Protein AF-A0A940WFZ4-F1 (afdb_monomer)

Secondary structure (DSSP, 8-state):
-----HHHHHHH-SS-EEEETT--S-HHHHHHTT-EEEESSS--S----SPPP---

Mean predicted aligned error: 6.71 Å

Foldseek 3Di:
DDDDPLVVCCVPDPAQEDEDAPPPDDCVVCLQSQYQYHYPPDPPPDSDGRDPDDDD

Nearest PDB structures (foldseek):
  2y0d-assembly1_A  TM=9.568E-01  e=3.548E-03  Burkholderia cepacia
  2y0d-assembly1_D  TM=9.569E-01  e=4.112E-03  Burkholderia cepacia
  2y0e-assembly2_B  TM=9.512E-01  e=9.957E-03  Burkholderia cepacia
  3s4o-assembly2_B  TM=6.449E-01  e=2.326E+00  Leishmania major

Structure (mmCIF, N/CA/C/O backbone):
data_AF-A0A940WFZ4-F1
#
_entry.id   AF-A0A940WFZ4-F1
#
loop_
_atom_site.group_PDB
_atom_site.id
_atom_site.type_symbol
_atom_site.label_atom_id
_atom_site.label_alt_id
_atom_site.label_comp_id
_atom_site.label_asym_id
_atom_site.label_entity_id
_atom_site.label_seq_id
_atom_site.pdbx_PDB_ins_code
_atom_site.Cartn_x
_atom_site.Cartn_y
_atom_site.Cartn_z
_atom_site.occupancy
_atom_site.B_iso_or_equiv
_atom_site.auth_seq_id
_atom_site.auth_comp_id
_atom_site.auth_asym_id
_atom_site.auth_atom_id
_atom_site.pdbx_PDB_model_num
ATOM 1 N N . PHE A 1 1 ? -8.734 -5.784 -15.131 1.00 51.66 1 PHE A N 1
ATOM 2 C CA . PHE A 1 1 ? -8.804 -6.496 -13.838 1.00 51.66 1 PHE A CA 1
ATOM 3 C C . PHE A 1 1 ? -8.788 -5.478 -12.708 1.00 51.66 1 PHE A C 1
ATOM 5 O O . PHE A 1 1 ? -8.137 -4.450 -12.827 1.00 51.66 1 PHE A O 1
ATOM 12 N N . ARG A 1 2 ? -9.672 -5.695 -11.734 1.00 62.91 2 ARG A N 1
ATOM 13 C CA . ARG A 1 2 ? -10.338 -4.692 -10.888 1.00 62.91 2 ARG A CA 1
ATOM 14 C C . ARG A 1 2 ? -9.335 -3.893 -10.043 1.00 62.91 2 ARG A C 1
ATOM 16 O O . ARG A 1 2 ? -8.521 -4.501 -9.361 1.00 62.91 2 ARG A O 1
ATOM 23 N N . LYS A 1 3 ? -9.393 -2.553 -10.096 1.00 83.75 3 LYS A N 1
ATOM 24 C CA . LYS A 1 3 ? -8.646 -1.671 -9.180 1.00 83.75 3 LYS A CA 1
ATOM 25 C C . LYS A 1 3 ? -9.066 -2.029 -7.744 1.00 83.75 3 LYS A C 1
ATOM 27 O O . LYS A 1 3 ? -10.247 -1.861 -7.448 1.00 83.75 3 LYS A O 1
ATOM 32 N N . PRO A 1 4 ? -8.170 -2.550 -6.889 1.00 89.88 4 PRO A N 1
ATOM 33 C CA . PRO A 1 4 ? -8.522 -2.868 -5.513 1.00 89.88 4 PRO A CA 1
ATOM 34 C C . PRO A 1 4 ? -8.882 -1.592 -4.754 1.00 89.88 4 PRO A C 1
ATOM 36 O O . PRO A 1 4 ? -8.186 -0.580 -4.877 1.00 89.88 4 PRO A O 1
ATOM 39 N N . ASP A 1 5 ? -9.940 -1.652 -3.950 1.00 94.25 5 ASP A N 1
ATOM 40 C CA . ASP A 1 5 ? -10.207 -0.622 -2.952 1.00 94.25 5 ASP A CA 1
ATOM 41 C C . ASP A 1 5 ? -9.372 -0.919 -1.703 1.00 94.25 5 ASP A C 1
ATOM 43 O O . ASP A 1 5 ? -9.757 -1.685 -0.818 1.00 94.25 5 ASP A O 1
ATOM 47 N N . PHE A 1 6 ? -8.185 -0.321 -1.657 1.00 93.81 6 PHE A N 1
ATOM 48 C CA . PHE A 1 6 ? -7.254 -0.487 -0.545 1.00 93.81 6 PHE A CA 1
ATOM 49 C C . PHE A 1 6 ? -7.785 0.085 0.776 1.00 93.81 6 PHE A C 1
ATOM 51 O O . PHE A 1 6 ? -7.352 -0.368 1.835 1.00 93.81 6 PHE A O 1
ATOM 58 N N . GLY A 1 7 ? -8.704 1.056 0.733 1.00 95.06 7 GLY A N 1
ATOM 59 C CA . GLY A 1 7 ? -9.327 1.614 1.933 1.00 95.06 7 GLY A CA 1
ATOM 60 C C . GLY A 1 7 ? -10.257 0.594 2.577 1.00 95.06 7 GLY A C 1
ATOM 61 O O . GLY A 1 7 ? -10.084 0.257 3.749 1.00 95.06 7 GLY A O 1
ATOM 62 N N . LEU A 1 8 ? -11.161 0.027 1.774 1.00 96.44 8 LEU A N 1
ATOM 63 C CA . LEU A 1 8 ? -12.073 -1.028 2.216 1.00 96.44 8 LEU A CA 1
ATOM 64 C C . LEU A 1 8 ? -11.320 -2.284 2.671 1.00 96.44 8 LEU A C 1
ATOM 66 O O . LEU A 1 8 ? -11.632 -2.859 3.711 1.00 96.44 8 LEU A O 1
ATOM 70 N N . MET A 1 9 ? -10.295 -2.709 1.926 1.00 95.62 9 MET A N 1
ATOM 71 C CA . MET A 1 9 ? -9.465 -3.844 2.344 1.00 95.62 9 MET A CA 1
ATOM 72 C C . MET A 1 9 ? -8.861 -3.599 3.730 1.00 95.62 9 MET A C 1
ATOM 74 O O . MET A 1 9 ? -8.973 -4.447 4.610 1.00 95.62 9 MET A O 1
ATOM 78 N N . LYS A 1 10 ? -8.274 -2.417 3.951 1.00 95.00 10 LYS A N 1
ATOM 79 C CA . LYS A 1 10 ? -7.650 -2.066 5.230 1.00 95.00 10 LYS A CA 1
ATOM 80 C C . LYS A 1 10 ? -8.656 -2.029 6.381 1.00 95.00 10 LYS A C 1
ATOM 82 O O . LYS A 1 10 ? -8.310 -2.483 7.464 1.00 95.00 10 LYS A O 1
ATOM 87 N N . SER A 1 11 ? -9.881 -1.539 6.160 1.00 96.25 11 SER A N 1
ATOM 88 C CA . SER A 1 11 ? -10.913 -1.504 7.208 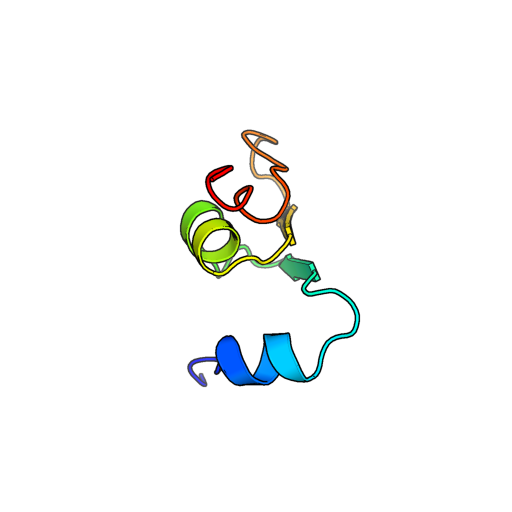1.00 96.25 11 SER A CA 1
ATOM 89 C C . SER A 1 11 ? -11.437 -2.889 7.591 1.00 96.25 11 SER A C 1
ATOM 91 O O . SER A 1 11 ? -11.9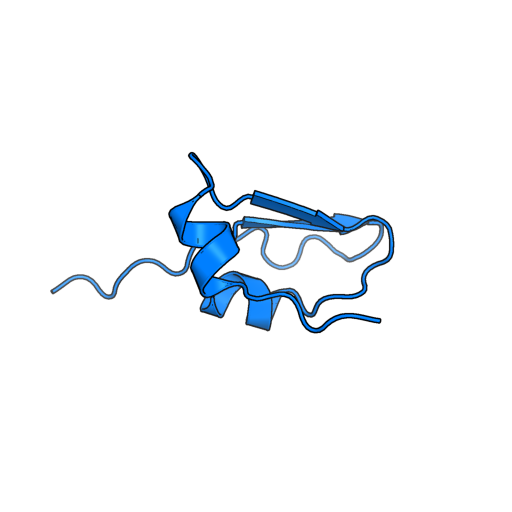00 -3.074 8.711 1.00 96.25 11 SER A O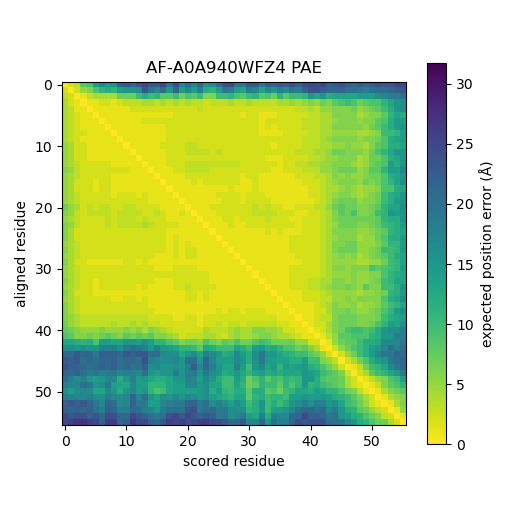 1
ATOM 93 N N . LEU A 1 12 ? -11.390 -3.854 6.669 1.00 97.25 12 LEU A N 1
ATOM 94 C CA . LEU A 1 12 ? -11.871 -5.220 6.900 1.00 97.25 12 LEU A CA 1
ATOM 95 C C . LEU A 1 12 ? -10.794 -6.149 7.483 1.00 97.25 12 LEU A C 1
ATOM 97 O O . LEU A 1 12 ? -11.114 -7.176 8.079 1.00 97.25 12 LEU A O 1
ATOM 101 N N . MET A 1 13 ? -9.513 -5.831 7.293 1.00 95.69 13 MET A N 1
ATOM 102 C CA . MET A 1 13 ? -8.403 -6.680 7.720 1.00 95.69 13 MET A CA 1
ATOM 103 C C . MET A 1 13 ? -8.009 -6.411 9.175 1.00 95.69 13 MET A C 1
ATOM 105 O O . MET A 1 13 ? -7.750 -5.276 9.559 1.00 95.69 13 MET A O 1
ATOM 109 N N . ARG A 1 14 ? -7.828 -7.480 9.965 1.00 96.75 14 ARG A N 1
ATOM 110 C CA . ARG A 1 14 ? -7.262 -7.376 11.325 1.00 96.75 14 ARG A CA 1
ATOM 111 C C . ARG A 1 14 ? -5.847 -6.787 11.318 1.00 96.75 14 ARG A C 1
ATOM 113 O O . ARG A 1 14 ? -5.480 -6.042 12.217 1.00 96.75 14 ARG A O 1
ATOM 120 N N . GLN A 1 15 ? -5.053 -7.147 10.311 1.00 95.56 15 GLN A N 1
ATOM 121 C CA . GLN A 1 15 ? -3.730 -6.585 10.048 1.00 95.56 15 GLN A CA 1
ATOM 122 C C . GLN A 1 15 ? -3.569 -6.403 8.531 1.00 95.56 15 GLN A C 1
ATOM 124 O O . GLN A 1 15 ? -3.770 -7.372 7.794 1.00 95.56 15 GLN A O 1
ATOM 129 N N . PRO A 1 16 ? -3.211 -5.206 8.036 1.00 95.94 16 PRO A N 1
ATOM 130 C CA . PRO A 1 16 ? -3.110 -4.936 6.603 1.00 95.94 16 PRO A CA 1
ATOM 131 C C . PRO A 1 16 ? -1.786 -5.462 6.026 1.00 95.94 16 PRO A C 1
ATOM 133 O O . PRO A 1 16 ? -0.861 -4.697 5.759 1.00 95.94 16 PRO A O 1
ATOM 136 N N . VAL A 1 17 ? -1.684 -6.780 5.839 1.00 95.81 17 VAL A N 1
ATOM 137 C CA . VAL A 1 17 ? -0.502 -7.457 5.271 1.00 95.81 17 VAL A CA 1
ATOM 138 C C . VAL A 1 17 ? -0.828 -8.030 3.889 1.00 95.81 17 VAL A C 1
ATOM 140 O O . VAL A 1 17 ? -1.833 -8.720 3.732 1.00 95.81 17 VAL A O 1
ATOM 143 N N . ILE A 1 18 ? 0.017 -7.769 2.889 1.00 94.44 18 ILE A N 1
ATOM 144 C CA . ILE A 1 18 ? -0.124 -8.276 1.514 1.00 94.44 18 ILE A CA 1
ATOM 145 C C . ILE A 1 18 ? 1.111 -9.095 1.133 1.00 94.44 18 ILE A C 1
ATOM 147 O O . ILE A 1 18 ? 2.235 -8.607 1.216 1.00 94.44 18 ILE A O 1
ATOM 151 N N . PHE A 1 19 ? 0.882 -10.309 0.631 1.00 94.50 19 PHE A N 1
ATOM 152 C CA . PHE A 1 19 ? 1.887 -11.142 -0.031 1.00 94.50 19 PHE A CA 1
ATOM 153 C C . PHE A 1 19 ? 1.596 -11.168 -1.536 1.00 94.50 19 PHE A C 1
ATOM 155 O O . PHE A 1 19 ? 0.543 -11.647 -1.956 1.00 94.50 19 PHE A O 1
ATOM 162 N N . ASP A 1 20 ? 2.509 -10.647 -2.351 1.00 93.00 20 ASP A N 1
ATOM 163 C CA . ASP A 1 20 ? 2.355 -10.548 -3.803 1.00 93.00 20 ASP A CA 1
ATOM 164 C C . ASP A 1 20 ? 3.409 -11.398 -4.523 1.00 93.00 20 ASP A C 1
ATOM 166 O O . ASP A 1 20 ? 4.557 -10.997 -4.715 1.00 93.00 20 ASP A O 1
ATOM 170 N N . GLY A 1 21 ? 2.993 -12.591 -4.954 1.00 94.25 21 GLY A N 1
ATOM 171 C CA . GLY A 1 21 ? 3.842 -13.522 -5.703 1.00 94.25 21 GLY A CA 1
ATOM 172 C C . GLY A 1 21 ? 4.063 -13.147 -7.171 1.00 94.25 21 GLY A C 1
ATOM 173 O O . GLY A 1 21 ? 4.844 -13.802 -7.859 1.00 94.25 21 GLY A O 1
ATOM 174 N N . ARG A 1 22 ? 3.362 -12.129 -7.679 1.00 94.00 22 ARG A N 1
ATOM 175 C CA . ARG A 1 22 ? 3.448 -11.674 -9.074 1.00 94.00 22 ARG A CA 1
ATOM 176 C C . ARG A 1 22 ? 4.075 -10.296 -9.203 1.00 94.00 22 ARG A C 1
ATOM 178 O O . ARG A 1 22 ? 4.310 -9.856 -10.325 1.00 94.00 22 ARG A O 1
ATOM 185 N N . ASN A 1 23 ? 4.390 -9.651 -8.081 1.00 92.38 23 ASN A N 1
ATOM 186 C CA . ASN A 1 23 ? 5.045 -8.354 -8.035 1.00 92.38 23 ASN A CA 1
ATOM 187 C C . ASN A 1 23 ? 4.249 -7.253 -8.773 1.00 92.38 23 ASN A C 1
ATOM 189 O O . ASN A 1 23 ? 4.841 -6.332 -9.344 1.00 92.38 23 ASN A O 1
ATOM 193 N N . ILE A 1 24 ? 2.916 -7.353 -8.753 1.00 92.88 24 ILE A N 1
ATOM 194 C CA . ILE A 1 24 ? 1.959 -6.454 -9.412 1.00 92.88 24 ILE A CA 1
ATOM 195 C C . ILE A 1 24 ? 2.003 -5.058 -8.789 1.00 92.88 24 ILE A C 1
ATOM 197 O O . ILE A 1 24 ? 1.873 -4.061 -9.503 1.00 92.88 24 ILE A O 1
ATOM 201 N N . TYR A 1 25 ? 2.180 -4.970 -7.468 1.00 91.94 25 TYR A N 1
ATOM 202 C CA . TYR A 1 25 ? 2.162 -3.691 -6.765 1.00 91.94 25 TYR A CA 1
ATOM 203 C C . TYR A 1 25 ? 3.564 -3.103 -6.556 1.00 91.94 25 TYR A C 1
ATOM 205 O O . TYR A 1 25 ? 4.585 -3.797 -6.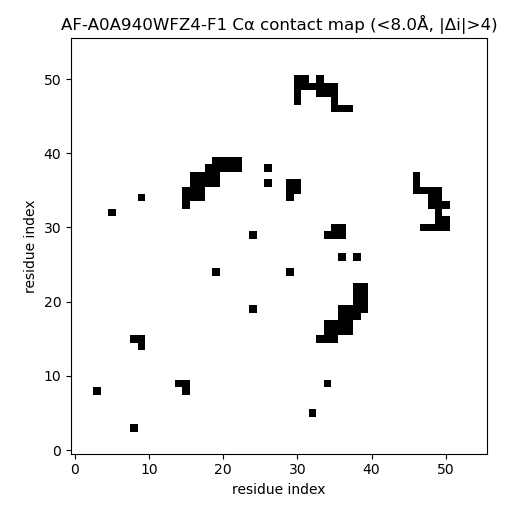453 1.00 91.94 25 TYR A O 1
ATOM 213 N N . ASP A 1 26 ? 3.600 -1.773 -6.485 1.00 91.56 26 ASP A N 1
ATOM 214 C CA . ASP A 1 26 ? 4.791 -1.015 -6.116 1.00 91.56 26 ASP A CA 1
ATOM 215 C C . ASP A 1 26 ? 4.953 -1.011 -4.578 1.00 91.56 26 ASP A C 1
ATOM 217 O O . ASP A 1 26 ? 4.013 -0.614 -3.877 1.00 91.56 26 ASP A O 1
ATOM 221 N N . PRO A 1 27 ? 6.110 -1.441 -4.031 1.00 91.25 27 PRO A N 1
ATOM 222 C CA . PRO A 1 27 ? 6.300 -1.572 -2.585 1.00 91.25 27 PRO A CA 1
ATOM 223 C C . PRO A 1 27 ? 6.147 -0.249 -1.827 1.00 91.25 27 PRO A C 1
ATOM 225 O O . PRO A 1 27 ? 5.494 -0.204 -0.783 1.00 91.25 27 PRO A O 1
ATOM 228 N N . LYS A 1 28 ? 6.695 0.848 -2.369 1.00 90.38 28 LYS A N 1
ATOM 229 C CA . LYS A 1 28 ? 6.649 2.173 -1.733 1.00 90.38 28 LYS A CA 1
ATOM 230 C C . LYS A 1 28 ? 5.205 2.652 -1.606 1.00 90.38 28 LYS A C 1
ATOM 232 O O . LYS A 1 28 ? 4.772 3.056 -0.531 1.00 90.38 28 LYS A O 1
ATOM 237 N N . LYS A 1 29 ? 4.431 2.501 -2.678 1.00 92.69 29 LYS A N 1
ATOM 238 C CA . LYS A 1 29 ? 2.999 2.806 -2.727 1.00 92.69 29 LYS A CA 1
ATOM 239 C C . LYS A 1 29 ? 2.174 1.977 -1.741 1.00 92.69 29 LYS A C 1
ATOM 241 O O . LYS A 1 29 ? 1.194 2.495 -1.202 1.00 92.69 29 LYS A O 1
ATOM 246 N N . MET A 1 30 ? 2.502 0.703 -1.524 1.00 92.75 30 MET A N 1
ATOM 247 C CA . MET A 1 30 ? 1.802 -0.123 -0.528 1.00 92.75 30 MET A CA 1
ATOM 248 C C . MET A 1 30 ? 2.137 0.321 0.901 1.00 92.75 30 MET A C 1
ATOM 250 O O . MET A 1 30 ? 1.227 0.454 1.723 1.00 92.75 30 MET A O 1
ATOM 254 N N . ARG A 1 31 ? 3.402 0.673 1.160 1.00 90.38 31 ARG A N 1
ATOM 255 C CA . ARG A 1 31 ? 3.845 1.243 2.441 1.00 90.38 31 ARG A CA 1
ATOM 256 C C . ARG A 1 31 ? 3.176 2.580 2.755 1.00 90.38 31 ARG A C 1
ATOM 258 O O . ARG A 1 31 ? 2.677 2.758 3.861 1.00 90.38 31 ARG A O 1
ATOM 265 N N . GLU A 1 32 ? 3.104 3.491 1.785 1.00 91.44 32 GLU A N 1
ATOM 266 C CA . GLU A 1 32 ? 2.405 4.783 1.916 1.00 91.44 32 GLU A CA 1
ATOM 267 C C . GLU A 1 32 ? 0.907 4.605 2.219 1.00 91.44 32 GLU A C 1
ATOM 269 O O . GLU A 1 32 ? 0.318 5.395 2.950 1.00 91.44 32 GLU A O 1
ATOM 274 N N . ARG A 1 33 ? 0.286 3.527 1.719 1.00 93.00 33 ARG A N 1
ATOM 275 C CA . ARG A 1 33 ? -1.103 3.151 2.054 1.00 93.00 33 ARG A CA 1
ATOM 276 C C . ARG A 1 33 ? -1.229 2.470 3.428 1.00 93.00 33 ARG A C 1
ATOM 278 O O . ARG A 1 33 ? -2.338 2.232 3.917 1.00 93.00 33 ARG A O 1
ATOM 285 N N . GLY A 1 34 ? -0.107 2.177 4.081 1.00 93.56 34 GLY A N 1
ATOM 286 C CA . GLY A 1 34 ? -0.032 1.534 5.388 1.00 93.56 34 GLY A CA 1
ATOM 287 C C . GLY A 1 34 ? -0.271 0.028 5.347 1.00 93.56 34 GLY A C 1
ATOM 288 O O . GLY A 1 34 ? -0.852 -0.504 6.291 1.00 93.56 34 GLY A O 1
ATOM 289 N N . PHE A 1 35 ? 0.138 -0.634 4.264 1.00 94.38 35 PHE A N 1
ATOM 290 C CA . PHE A 1 35 ? 0.222 -2.090 4.199 1.00 94.38 35 PHE A CA 1
ATOM 291 C C . PHE A 1 35 ? 1.651 -2.553 4.475 1.00 94.38 35 PHE A C 1
ATOM 293 O O . PHE A 1 35 ? 2.604 -1.982 3.941 1.00 94.38 35 PHE A O 1
ATOM 300 N N . LEU A 1 36 ? 1.790 -3.630 5.246 1.00 94.12 36 LEU A N 1
ATOM 301 C CA . LEU A 1 36 ? 3.011 -4.430 5.239 1.00 94.12 36 LEU A CA 1
ATOM 302 C C . LEU A 1 36 ? 3.011 -5.260 3.952 1.00 94.12 36 LEU A C 1
ATOM 304 O O . LEU A 1 36 ? 2.068 -6.009 3.702 1.00 94.12 36 LEU A O 1
ATOM 308 N N . TYR A 1 37 ? 4.034 -5.102 3.119 1.00 93.19 37 TYR A N 1
ATOM 309 C CA . TYR A 1 37 ? 4.051 -5.674 1.777 1.00 93.19 37 TYR A CA 1
ATOM 310 C C . TYR A 1 37 ? 5.245 -6.602 1.574 1.00 93.19 37 TYR A C 1
ATOM 312 O O . TYR A 1 37 ? 6.394 -6.192 1.725 1.00 93.19 37 TYR A O 1
ATOM 320 N N . HIS A 1 38 ? 4.964 -7.838 1.171 1.00 93.00 38 HIS A N 1
ATOM 321 C CA . HIS A 1 38 ? 5.956 -8.861 0.867 1.00 93.00 38 HIS A CA 1
ATOM 322 C C . HIS A 1 38 ? 5.904 -9.216 -0.619 1.00 93.00 38 HIS A C 1
ATOM 324 O O . HIS A 1 38 ? 4.854 -9.582 -1.145 1.00 93.00 38 HIS A O 1
ATOM 330 N N . SER A 1 39 ? 7.054 -9.129 -1.288 1.00 92.25 39 SER A N 1
ATOM 331 C CA . SER A 1 39 ? 7.223 -9.448 -2.712 1.00 92.25 39 SER A CA 1
ATOM 332 C C . SER A 1 39 ? 8.256 -10.553 -2.904 1.00 92.25 39 SER A C 1
ATOM 334 O O . SER A 1 39 ? 9.058 -10.813 -2.007 1.00 92.25 39 SER A O 1
ATOM 336 N N . ILE A 1 40 ? 8.249 -11.207 -4.065 1.00 90.69 40 ILE A N 1
ATOM 337 C CA . ILE A 1 40 ? 9.145 -12.335 -4.353 1.00 90.69 40 ILE A CA 1
ATOM 338 C C . ILE A 1 40 ? 10.290 -11.890 -5.262 1.00 90.69 40 ILE A C 1
ATOM 340 O O . ILE A 1 40 ? 10.076 -11.206 -6.261 1.00 90.69 40 ILE A 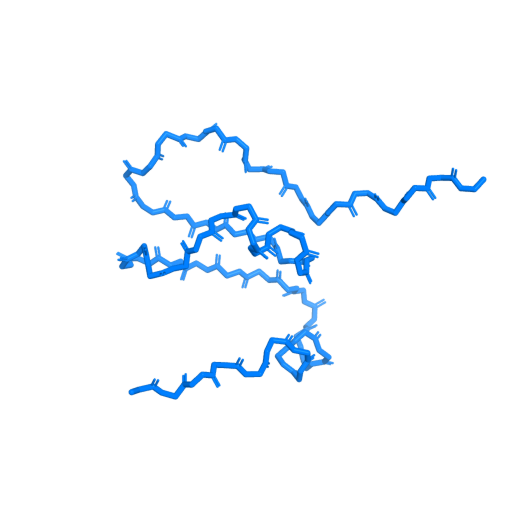O 1
ATOM 344 N N . GLY A 1 41 ? 11.522 -12.286 -4.932 1.00 88.69 41 GLY A N 1
ATOM 345 C CA . GLY A 1 41 ? 12.702 -12.068 -5.781 1.00 88.69 41 GLY A CA 1
ATOM 346 C C . GLY A 1 41 ? 13.155 -10.608 -5.923 1.00 88.69 41 GLY A C 1
ATOM 347 O O . GLY A 1 41 ? 14.125 -10.337 -6.626 1.00 88.69 41 GLY A O 1
ATOM 348 N N . ARG A 1 42 ? 12.494 -9.656 -5.254 1.00 85.44 42 ARG A N 1
ATOM 349 C CA . ARG A 1 42 ? 12.989 -8.284 -5.104 1.00 85.44 42 ARG A CA 1
ATOM 350 C C . ARG A 1 42 ? 13.933 -8.247 -3.908 1.00 85.44 42 ARG A C 1
ATOM 352 O O . ARG A 1 42 ? 13.656 -8.871 -2.885 1.00 85.44 42 ARG A O 1
ATOM 359 N N . LYS A 1 43 ? 15.057 -7.530 -4.035 1.00 76.12 43 LYS A N 1
ATOM 360 C CA . LYS A 1 43 ? 15.946 -7.283 -2.893 1.00 76.12 43 LYS A CA 1
ATOM 361 C C . LYS A 1 43 ? 15.099 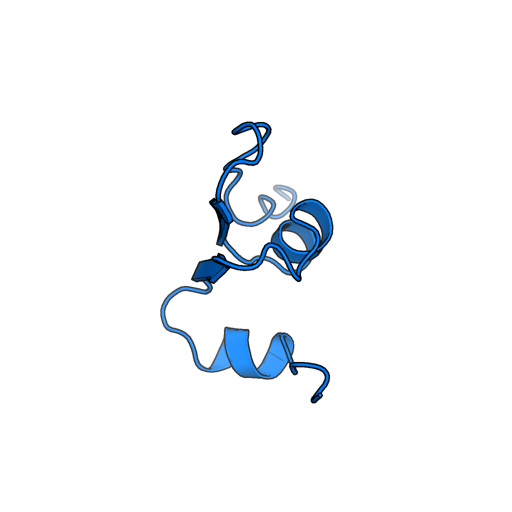-6.749 -1.742 1.00 76.12 43 LYS A C 1
ATOM 363 O O . LYS A 1 43 ? 14.267 -5.871 -1.969 1.00 76.12 43 LYS A O 1
ATOM 368 N N . ALA A 1 44 ? 15.343 -7.254 -0.536 1.00 62.78 44 ALA A N 1
ATOM 369 C CA . ALA A 1 44 ? 14.748 -6.754 0.698 1.00 62.78 44 ALA A CA 1
ATOM 370 C C . ALA A 1 44 ? 15.312 -5.363 1.042 1.00 62.78 44 ALA A C 1
ATOM 372 O O . ALA A 1 44 ? 15.838 -5.130 2.123 1.00 62.78 44 ALA A O 1
ATOM 373 N N . HIS A 1 45 ? 15.257 -4.425 0.101 1.00 55.91 45 HIS A N 1
ATOM 374 C CA . HIS A 1 45 ? 15.283 -3.024 0.446 1.00 55.91 45 HIS A CA 1
ATOM 375 C C . HIS A 1 45 ? 13.887 -2.756 0.987 1.00 55.91 45 HIS A C 1
ATOM 377 O O . HIS A 1 45 ? 12.923 -2.758 0.230 1.00 55.91 45 HIS A O 1
ATOM 383 N N . GLU A 1 46 ? 13.789 -2.577 2.302 1.00 55.66 46 GLU A N 1
ATOM 384 C CA . GLU A 1 46 ? 12.612 -1.991 2.938 1.00 55.66 46 GLU A CA 1
ATOM 385 C C . GLU A 1 46 ? 11.406 -2.926 3.145 1.00 55.66 46 GLU A C 1
ATOM 387 O O . GLU A 1 46 ? 10.293 -2.629 2.718 1.00 55.66 46 GLU A O 1
ATOM 392 N N . ASN A 1 47 ? 11.574 -3.993 3.939 1.00 52.09 47 ASN A N 1
ATOM 393 C CA . ASN A 1 47 ? 10.458 -4.528 4.741 1.00 52.09 47 ASN A CA 1
ATOM 394 C C . ASN A 1 47 ? 10.139 -3.535 5.877 1.00 52.09 47 ASN A C 1
ATOM 396 O O . ASN A 1 47 ? 10.294 -3.844 7.056 1.00 52.09 47 ASN A O 1
ATOM 400 N N . HIS A 1 48 ? 9.782 -2.301 5.533 1.00 57.66 48 HIS A N 1
ATOM 401 C CA . HIS A 1 48 ? 9.355 -1.316 6.513 1.00 57.66 48 HIS A CA 1
ATOM 402 C C . HIS A 1 48 ? 7.870 -1.542 6.774 1.00 57.66 48 HIS A C 1
ATOM 404 O O . HIS A 1 48 ? 7.074 -1.654 5.838 1.00 57.66 48 HIS A O 1
ATOM 410 N N . GLY A 1 49 ? 7.513 -1.632 8.056 1.00 57.06 49 GLY A N 1
ATOM 411 C CA . GLY A 1 49 ? 6.126 -1.615 8.504 1.00 57.06 49 GLY A CA 1
ATOM 412 C C . GLY A 1 49 ? 5.364 -0.394 7.967 1.00 57.06 49 GLY A C 1
ATOM 413 O O . GLY A 1 49 ? 5.944 0.455 7.277 1.00 57.06 49 GLY A O 1
ATOM 414 N N . PRO A 1 50 ? 4.055 -0.286 8.260 1.00 60.06 50 PRO A N 1
ATOM 415 C CA . PRO A 1 50 ? 3.299 0.915 7.913 1.00 60.06 50 PRO A CA 1
ATOM 416 C C . PRO A 1 50 ? 4.098 2.150 8.338 1.00 60.06 50 PRO A C 1
ATOM 418 O O . PRO A 1 50 ? 4.699 2.135 9.412 1.00 60.06 50 PRO A O 1
ATOM 421 N N . ALA A 1 51 ? 4.163 3.166 7.466 1.00 59.66 51 ALA A N 1
ATOM 422 C CA . ALA A 1 51 ? 4.882 4.400 7.766 1.00 59.66 51 ALA A CA 1
ATOM 423 C C . ALA A 1 51 ? 4.498 4.858 9.180 1.00 59.66 51 ALA A C 1
ATOM 425 O O . ALA A 1 51 ? 3.305 5.005 9.457 1.00 59.66 51 ALA A O 1
ATOM 426 N N . GLU A 1 52 ? 5.488 4.981 10.072 1.00 58.44 5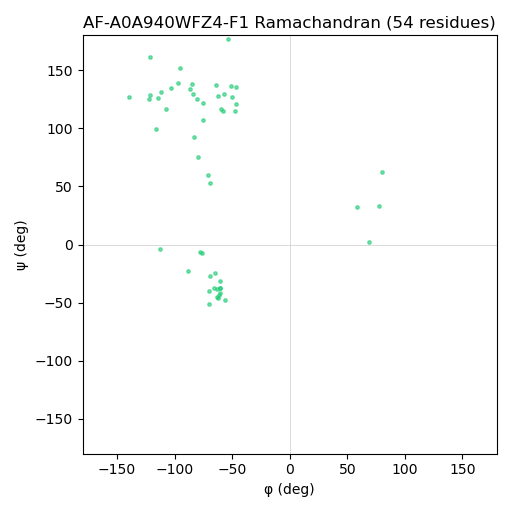2 GLU A N 1
ATOM 427 C CA . GLU A 1 52 ? 5.258 5.471 11.431 1.00 58.44 52 GLU A CA 1
ATOM 428 C C . GLU A 1 52 ? 4.447 6.768 11.307 1.00 58.44 52 GLU A C 1
ATOM 430 O O . GLU A 1 52 ? 4.841 7.642 10.521 1.00 58.44 52 GLU A O 1
ATOM 435 N N . PRO A 1 5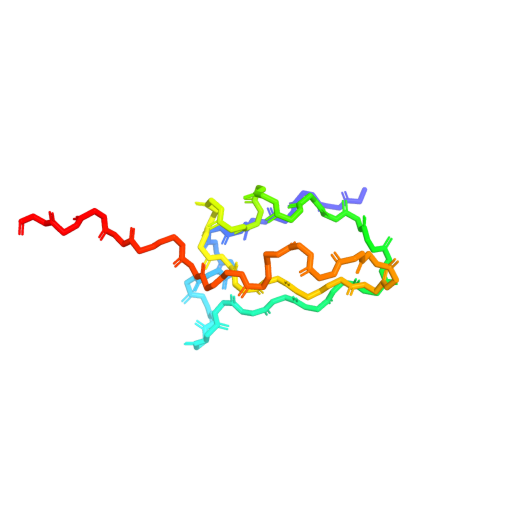3 ? 3.298 6.908 11.996 1.00 53.56 53 PRO A N 1
ATOM 436 C CA . PRO A 1 53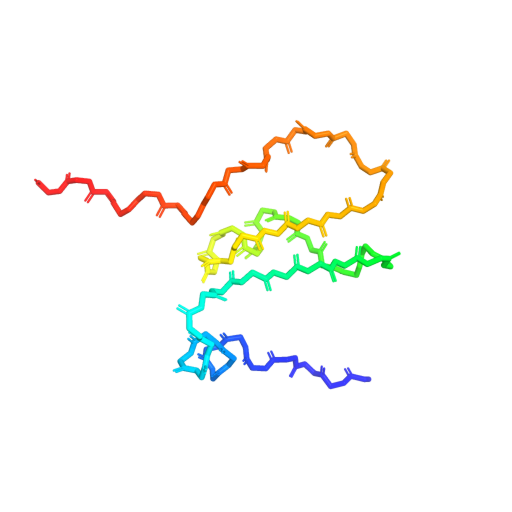 ? 2.650 8.204 12.049 1.00 53.56 53 PRO A CA 1
ATOM 437 C C . PRO A 1 53 ? 3.679 9.175 12.624 1.00 53.56 53 PRO A C 1
ATOM 439 O O . PRO A 1 53 ? 4.321 8.863 13.629 1.00 53.56 53 PRO A O 1
ATOM 442 N N . ALA A 1 54 ? 3.885 10.305 11.941 1.00 52.50 54 ALA A N 1
ATOM 443 C CA . ALA A 1 54 ? 4.759 11.363 12.423 1.00 52.50 54 ALA A CA 1
ATOM 444 C C . ALA A 1 54 ? 4.403 11.624 13.890 1.00 52.50 54 ALA A C 1
ATOM 446 O O . ALA A 1 54 ? 3.259 11.966 14.191 1.00 52.50 54 ALA A O 1
ATOM 447 N N . ARG A 1 55 ? 5.347 11.342 14.796 1.00 46.28 55 ARG A N 1
ATOM 448 C CA . ARG A 1 55 ? 5.148 11.552 16.228 1.00 46.28 55 ARG A CA 1
ATOM 449 C C . ARG A 1 55 ? 4.855 13.041 16.417 1.00 46.28 55 ARG A C 1
ATOM 451 O O . ARG A 1 55 ? 5.684 13.865 16.037 1.00 46.28 55 ARG A O 1
ATOM 458 N N . SER A 1 56 ? 3.653 13.347 16.902 1.00 42.22 56 SER A N 1
ATOM 459 C CA . SER A 1 56 ? 3.273 14.666 17.415 1.00 42.22 56 SER A CA 1
ATOM 460 C C . SER A 1 56 ? 4.030 14.971 18.696 1.00 42.22 56 SER A C 1
ATOM 462 O O . SER A 1 56 ? 4.098 14.029 19.523 1.00 42.22 56 SER A O 1
#

Sequence (56 aa):
FRKPDFGLMKSLMRQPVIFDGRNIYDPKKMRERGFLYHSIGRKAHENHGPAEPARS

pLDDT: mean 82.64, std 17.14, range [42.22, 97.25]

Radius of gyration: 11.82 Å; Cα contacts (8 Å, |Δi|>4): 57; chains: 1; bounding box: 28×28×31 Å

Solvent-accessible surface area (backbone atoms only — not comparable to full-atom values): 3726 Å² total; per-residue (Å²): 134,82,82,78,60,64,65,62,50,46,76,74,37,96,64,45,68,46,80,35,88,78,58,84,71,59,66,68,64,37,21,76,74,44,23,34,62,47,65,64,95,59,75,84,76,70,83,50,60,43,65,74,73,81,84,128